Protein AF-A0A0U2Z896-F1 (afdb_monomer_lite)

Foldseek 3Di:
DVQQLVLLLVVQLVLLVVLCVVDPDDQQDDDPDDRDPPDSVNSVVLSVLCSVVQRVVLVCVCVVVVVDDPVQWDDDPVGIHGDPVVSVSSVVSSVVQQQDWDQDPVVRDIDGVSVVSNVLVVLVVCCVVVNDNRDGDDDPD

Radius of gyration: 16.52 Å; chains: 1; bounding box: 33×38×44 Å

Sequence (141 aa):
MNALISFLNSRLYATIVSELYNTQLAPTVSYLHEPGERRFSLALDLSEIFKPVIADRIATRLVKQGIIRKEHFREDLNGVLLTKEGMKIVLKEYTEELGKSVRHLELKRNVTKQRLIRLEAYKLIKHLVGVKEYEPLVAWF

Structure (mmCIF, N/CA/C/O backbone):
data_AF-A0A0U2Z896-F1
#
_entry.id   AF-A0A0U2Z896-F1
#
loop_
_atom_site.group_PDB
_atom_site.id
_atom_site.type_symbol
_atom_site.label_atom_id
_atom_site.label_alt_id
_atom_site.label_comp_id
_atom_site.label_asym_id
_atom_site.label_entity_id
_atom_site.label_seq_id
_atom_site.pdbx_PDB_ins_code
_atom_site.Cartn_x
_atom_site.Cartn_y
_atom_site.Cartn_z
_atom_site.occupancy
_atom_site.B_iso_or_equiv
_atom_site.auth_seq_id
_atom_site.auth_comp_id
_atom_site.auth_asym_id
_atom_site.auth_atom_id
_atom_site.pdbx_PDB_model_num
ATOM 1 N N . MET A 1 1 ? -16.190 1.650 8.120 1.00 92.31 1 MET A N 1
ATOM 2 C CA . MET A 1 1 ? -15.444 1.165 6.937 1.00 92.31 1 MET A CA 1
ATOM 3 C C . MET A 1 1 ? -14.493 2.230 6.398 1.00 92.31 1 MET A C 1
ATOM 5 O O . MET A 1 1 ? -13.294 2.000 6.434 1.00 92.31 1 MET A O 1
ATOM 9 N N . ASN A 1 2 ? -14.986 3.409 5.999 1.00 95.88 2 ASN A N 1
ATOM 10 C CA . ASN A 1 2 ? -14.160 4.472 5.397 1.00 95.88 2 ASN A CA 1
ATOM 11 C C . ASN A 1 2 ? -12.917 4.842 6.222 1.00 95.88 2 ASN A C 1
ATOM 13 O O . ASN A 1 2 ? -11.825 4.868 5.677 1.00 95.88 2 ASN A O 1
ATOM 17 N N . ALA A 1 3 ? -13.047 5.014 7.543 1.00 96.62 3 ALA A N 1
ATOM 18 C CA . ALA A 1 3 ? -11.912 5.310 8.425 1.00 96.62 3 ALA A CA 1
ATOM 19 C C . ALA A 1 3 ? -10.767 4.278 8.334 1.00 96.62 3 ALA A C 1
ATOM 21 O O . ALA A 1 3 ? -9.595 4.644 8.359 1.00 96.62 3 ALA A O 1
ATOM 22 N N . LEU A 1 4 ? -11.104 2.990 8.199 1.00 97.88 4 LEU A N 1
ATOM 23 C CA . LEU A 1 4 ? -10.135 1.897 8.092 1.00 97.88 4 LEU A CA 1
ATOM 24 C C . LEU A 1 4 ? -9.437 1.897 6.727 1.00 97.88 4 LEU A C 1
ATOM 26 O O . LEU A 1 4 ? -8.212 1.815 6.671 1.00 97.88 4 LEU A O 1
ATOM 30 N N . ILE A 1 5 ? -10.211 2.023 5.645 1.00 97.50 5 ILE A N 1
ATOM 31 C CA . ILE A 1 5 ? -9.679 2.065 4.275 1.00 97.50 5 ILE A CA 1
ATOM 32 C C . ILE A 1 5 ? -8.794 3.301 4.094 1.00 97.50 5 ILE A C 1
ATOM 34 O O . ILE A 1 5 ? -7.667 3.176 3.625 1.00 97.50 5 ILE A O 1
ATOM 38 N N . SER A 1 6 ? -9.247 4.478 4.537 1.00 96.94 6 SER A N 1
ATOM 39 C CA . SER A 1 6 ? -8.451 5.707 4.487 1.00 96.94 6 SER A CA 1
ATOM 40 C C . SER A 1 6 ? -7.134 5.555 5.244 1.00 96.94 6 SER A C 1
ATOM 42 O O . SER A 1 6 ? -6.086 5.901 4.706 1.00 96.94 6 SER A O 1
ATOM 44 N N . PHE A 1 7 ? -7.160 4.973 6.450 1.00 97.88 7 PHE A N 1
ATOM 45 C CA . PHE A 1 7 ? -5.944 4.731 7.225 1.00 97.88 7 PHE A CA 1
ATOM 46 C C . PHE A 1 7 ? -4.972 3.792 6.496 1.00 97.88 7 PHE A C 1
ATOM 48 O O . PHE A 1 7 ? -3.793 4.118 6.357 1.00 97.88 7 PHE A O 1
ATOM 55 N N . LEU A 1 8 ? -5.453 2.656 5.982 1.00 98.44 8 LEU A N 1
ATOM 56 C CA . LEU A 1 8 ? -4.632 1.701 5.230 1.00 98.44 8 LEU A CA 1
ATOM 57 C C . LEU A 1 8 ? -4.074 2.305 3.937 1.00 98.44 8 LEU A C 1
ATOM 59 O O . LEU A 1 8 ? -2.896 2.111 3.646 1.00 98.44 8 LEU A O 1
ATOM 63 N N . ASN A 1 9 ? -4.865 3.096 3.212 1.00 97.88 9 ASN A N 1
ATOM 64 C CA . ASN A 1 9 ? -4.415 3.805 2.016 1.00 97.88 9 ASN A CA 1
ATOM 65 C C . ASN A 1 9 ? -3.320 4.824 2.343 1.00 97.88 9 ASN A C 1
ATOM 67 O O . ASN A 1 9 ? -2.327 4.899 1.624 1.00 97.88 9 ASN A O 1
ATOM 71 N N . SER A 1 10 ? -3.439 5.562 3.453 1.00 97.19 10 SER A N 1
ATOM 72 C CA . SER A 1 10 ? -2.371 6.457 3.912 1.00 97.19 10 SER A CA 1
ATOM 73 C C . SER A 1 10 ? -1.084 5.696 4.247 1.00 97.19 10 SER A C 1
ATOM 75 O O . SER A 1 10 ? 0.007 6.170 3.925 1.00 97.19 10 SER A O 1
ATOM 77 N N . ARG A 1 11 ? -1.184 4.505 4.859 1.00 98.12 11 ARG A N 1
ATOM 78 C CA . ARG A 1 11 ? -0.015 3.647 5.123 1.00 98.12 11 ARG A CA 1
ATOM 79 C C . ARG A 1 11 ? 0.605 3.114 3.834 1.00 98.12 11 ARG A C 1
ATOM 81 O O . ARG A 1 11 ? 1.822 3.190 3.692 1.00 98.12 11 ARG A O 1
ATOM 88 N N . LEU A 1 12 ? -0.219 2.649 2.895 1.00 98.25 12 LEU A N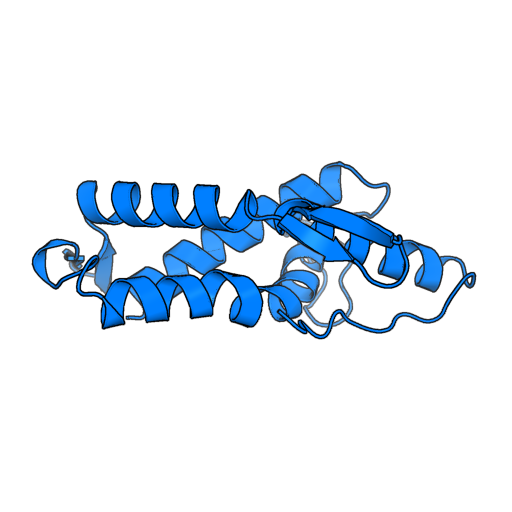 1
ATOM 89 C CA . LEU A 1 12 ? 0.222 2.153 1.593 1.00 98.25 12 LEU A CA 1
ATOM 90 C C . LEU A 1 12 ? 0.931 3.236 0.785 1.00 98.25 12 LEU A C 1
ATOM 92 O O . LEU A 1 12 ? 2.029 3.002 0.291 1.00 98.25 12 LEU A O 1
ATOM 96 N N . TYR A 1 13 ? 0.355 4.436 0.721 1.00 97.44 13 TYR A N 1
ATOM 97 C CA . TYR A 1 13 ? 0.976 5.581 0.065 1.00 97.44 13 TYR A CA 1
ATOM 98 C C . TYR A 1 13 ? 2.362 5.883 0.651 1.00 97.44 13 TYR A C 1
ATOM 100 O O . TYR A 1 13 ? 3.335 5.964 -0.093 1.00 97.44 13 TYR A O 1
ATOM 108 N N . ALA A 1 14 ? 2.487 5.960 1.981 1.00 97.25 14 ALA A N 1
ATOM 109 C CA . ALA A 1 14 ? 3.779 6.188 2.631 1.00 97.25 14 ALA A CA 1
ATOM 110 C C . ALA A 1 14 ? 4.799 5.068 2.339 1.00 97.25 14 ALA A C 1
ATOM 112 O O . ALA A 1 14 ? 5.977 5.349 2.118 1.00 97.25 14 ALA A O 1
ATOM 113 N N . THR A 1 15 ? 4.359 3.805 2.297 1.00 98.25 15 THR A N 1
ATOM 114 C CA . THR A 1 15 ? 5.214 2.674 1.907 1.00 98.25 15 THR A CA 1
ATOM 115 C C . THR A 1 15 ? 5.691 2.805 0.463 1.00 98.25 15 THR A C 1
ATOM 117 O O . THR A 1 15 ? 6.879 2.638 0.212 1.00 98.25 15 THR A O 1
ATOM 120 N N . ILE A 1 16 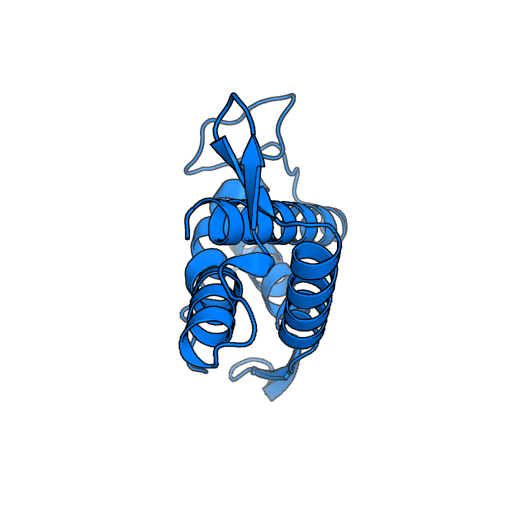? 4.813 3.153 -0.478 1.00 98.00 16 ILE A N 1
ATOM 121 C CA . ILE A 1 16 ? 5.185 3.322 -1.890 1.00 98.00 16 ILE A CA 1
ATOM 122 C C . ILE A 1 16 ? 6.168 4.477 -2.062 1.00 98.00 16 ILE A C 1
ATOM 124 O O . ILE A 1 16 ? 7.169 4.313 -2.751 1.00 98.00 16 ILE A O 1
ATOM 128 N N . VAL A 1 17 ? 5.938 5.612 -1.396 1.00 96.75 17 VAL A N 1
ATOM 129 C CA . VAL A 1 17 ? 6.890 6.732 -1.382 1.00 96.75 17 VAL A CA 1
ATOM 130 C C . VAL A 1 17 ? 8.262 6.257 -0.897 1.00 96.75 17 VAL A C 1
ATOM 132 O O . VAL A 1 17 ? 9.266 6.506 -1.560 1.00 96.75 17 VAL A O 1
ATOM 135 N N . SER A 1 18 ? 8.315 5.518 0.215 1.00 97.06 18 SER A N 1
ATOM 136 C CA . SER A 1 18 ? 9.570 4.961 0.734 1.00 97.06 18 SER A CA 1
ATOM 137 C C . SER A 1 18 ? 10.258 4.030 -0.272 1.00 97.06 18 SER A C 1
ATOM 139 O O . SER A 1 18 ? 11.468 4.129 -0.467 1.00 97.06 18 SER A O 1
ATOM 141 N N . GLU A 1 19 ? 9.512 3.167 -0.964 1.00 97.81 19 GLU A N 1
ATOM 142 C CA . GLU A 1 19 ? 10.072 2.288 -1.996 1.00 97.81 19 GLU A CA 1
ATOM 143 C C . GLU A 1 19 ? 10.554 3.059 -3.233 1.00 97.81 19 GLU A C 1
ATOM 145 O O . GLU A 1 19 ? 11.600 2.710 -3.778 1.00 97.81 19 GLU A O 1
ATOM 150 N N . LEU A 1 20 ? 9.869 4.134 -3.635 1.00 96.56 20 LEU A N 1
ATOM 151 C CA . LEU A 1 20 ? 10.300 5.011 -4.728 1.00 96.56 20 LEU A CA 1
ATOM 152 C C . LEU A 1 20 ? 11.623 5.716 -4.412 1.00 96.56 20 LEU A C 1
ATOM 154 O O . LEU A 1 20 ? 12.491 5.767 -5.281 1.00 96.56 20 LEU A O 1
ATOM 158 N N . TYR A 1 21 ? 11.832 6.163 -3.168 1.00 95.56 21 TYR A N 1
ATOM 159 C CA . TYR A 1 21 ? 13.111 6.738 -2.719 1.00 95.56 21 TYR A CA 1
ATOM 160 C C . TYR A 1 21 ? 14.288 5.748 -2.761 1.00 95.56 21 TYR A C 1
ATOM 162 O O . TYR A 1 21 ? 15.441 6.159 -2.687 1.00 95.56 21 TYR A O 1
ATOM 170 N N . ASN A 1 22 ? 14.022 4.447 -2.907 1.00 96.62 22 ASN A N 1
ATOM 171 C CA . ASN A 1 22 ? 15.044 3.427 -3.147 1.00 96.62 22 ASN A CA 1
ATOM 172 C C . ASN A 1 22 ? 15.303 3.183 -4.653 1.00 96.62 22 ASN A C 1
ATOM 174 O O . ASN A 1 22 ? 15.870 2.150 -5.029 1.00 96.62 22 ASN A O 1
ATOM 178 N N . THR A 1 23 ? 14.852 4.092 -5.521 1.00 96.38 23 THR A N 1
ATOM 179 C CA . THR A 1 23 ? 15.005 4.042 -6.983 1.00 96.38 23 THR A CA 1
ATOM 180 C C . THR A 1 23 ? 15.452 5.401 -7.530 1.00 96.38 23 THR A C 1
ATOM 182 O O . THR A 1 23 ? 15.544 6.374 -6.789 1.00 96.38 23 THR A O 1
ATOM 185 N N . GLN A 1 24 ? 15.725 5.474 -8.834 1.00 94.50 24 GLN A N 1
ATOM 186 C CA . GLN A 1 24 ? 16.071 6.718 -9.530 1.00 94.50 24 GLN A CA 1
ATOM 187 C C . GLN A 1 24 ? 14.846 7.521 -10.008 1.00 94.50 24 GLN A C 1
ATOM 189 O O . GLN A 1 24 ? 15.014 8.563 -10.636 1.00 94.50 24 GLN A O 1
ATOM 194 N N . LEU A 1 25 ? 13.619 7.041 -9.769 1.00 94.31 25 LEU A N 1
ATOM 195 C CA . LEU A 1 25 ? 12.406 7.731 -10.210 1.00 94.31 25 LEU A CA 1
ATOM 196 C C . LEU A 1 25 ? 12.170 8.999 -9.386 1.00 94.31 25 LEU A C 1
ATOM 198 O O . LEU A 1 25 ? 12.220 8.963 -8.157 1.00 94.31 25 LEU A O 1
ATOM 202 N N . ALA A 1 26 ? 11.834 10.101 -10.058 1.00 91.56 26 ALA A N 1
ATOM 203 C CA . ALA A 1 26 ? 11.347 11.310 -9.405 1.00 91.56 26 ALA A CA 1
ATOM 204 C C . ALA A 1 26 ? 9.899 11.084 -8.921 1.00 91.56 26 ALA A C 1
ATOM 206 O O . ALA A 1 26 ? 9.007 10.925 -9.757 1.00 91.56 26 ALA A O 1
ATOM 207 N N . PRO A 1 27 ? 9.607 11.092 -7.604 1.00 89.50 27 PRO A N 1
ATOM 208 C CA . PRO A 1 27 ? 8.272 10.730 -7.116 1.00 89.50 27 PRO A CA 1
ATOM 209 C C . PRO A 1 27 ? 7.166 11.746 -7.460 1.00 89.50 27 PRO A C 1
ATOM 211 O O . PRO A 1 27 ? 5.988 11.459 -7.253 1.00 89.50 27 PRO A O 1
ATOM 214 N N . THR A 1 28 ? 7.527 12.934 -7.949 1.00 89.88 28 THR A N 1
ATOM 215 C CA . THR A 1 28 ? 6.609 14.014 -8.354 1.00 89.88 28 THR A CA 1
ATOM 216 C C . THR A 1 28 ? 6.044 13.839 -9.766 1.00 89.88 28 THR A C 1
ATOM 218 O O . THR A 1 28 ? 5.026 14.452 -10.082 1.00 89.88 28 THR A O 1
ATOM 221 N N . VAL A 1 29 ? 6.670 13.010 -10.609 1.00 89.56 29 VAL A N 1
ATOM 222 C CA . VAL A 1 29 ? 6.272 12.808 -12.011 1.00 89.56 29 VAL A CA 1
ATOM 223 C C . VAL A 1 29 ? 5.316 11.620 -12.112 1.00 89.56 29 VAL A C 1
ATOM 225 O O . VAL A 1 29 ? 5.735 10.474 -11.974 1.00 89.56 29 VAL A O 1
ATOM 228 N N . SER A 1 30 ? 4.037 11.898 -12.352 1.00 90.69 30 SER A N 1
ATOM 229 C CA . SER A 1 30 ? 2.963 10.918 -12.563 1.00 90.69 30 SER A CA 1
ATOM 230 C C . SER A 1 30 ? 2.404 10.980 -13.982 1.00 90.69 30 SER A C 1
ATOM 232 O O . SER A 1 30 ? 2.673 11.918 -14.731 1.00 90.69 30 SER A O 1
ATOM 234 N N . TYR A 1 31 ? 1.609 9.974 -14.334 1.00 90.69 31 TYR A N 1
ATOM 235 C CA . TYR A 1 31 ? 0.987 9.818 -15.646 1.00 90.69 31 TYR A CA 1
ATOM 236 C C . TYR A 1 31 ? -0.543 9.764 -15.565 1.00 90.69 31 TYR A C 1
ATOM 238 O O . TYR A 1 31 ? -1.206 10.232 -16.485 1.00 90.69 31 TYR A O 1
ATOM 246 N N . LEU A 1 32 ? -1.108 9.215 -14.482 1.00 89.88 32 LEU A N 1
ATOM 247 C CA . LEU A 1 32 ? -2.559 9.168 -14.266 1.00 89.88 32 LEU A CA 1
ATOM 248 C C . LEU A 1 32 ? -3.044 10.361 -13.437 1.00 89.88 32 LEU A C 1
ATOM 250 O O . LEU A 1 32 ? -3.977 11.056 -13.834 1.00 89.88 32 LEU A O 1
ATOM 254 N N . HIS A 1 33 ? -2.429 10.597 -12.279 1.00 88.75 33 HIS A N 1
ATOM 255 C CA . HIS A 1 33 ? -2.728 11.771 -11.463 1.00 88.75 33 HIS A CA 1
ATOM 256 C C . HIS A 1 33 ? -1.982 13.000 -11.986 1.00 88.75 33 HIS A C 1
ATOM 258 O O . HIS A 1 33 ? -0.877 12.883 -12.514 1.00 88.75 33 HIS A O 1
ATOM 264 N N . GLU A 1 34 ? -2.549 14.191 -11.783 1.00 82.12 34 GLU A N 1
ATOM 265 C CA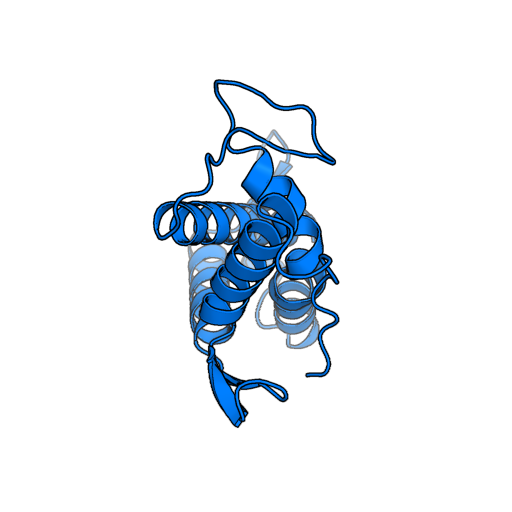 . GLU A 1 34 ? -1.878 15.443 -12.134 1.00 82.12 34 GLU A CA 1
ATOM 266 C C . GLU A 1 34 ? -0.534 15.567 -11.377 1.00 82.12 34 GLU A C 1
ATOM 268 O O . GLU A 1 34 ? -0.496 15.424 -10.140 1.00 82.12 34 GLU A O 1
ATOM 273 N N . PRO A 1 35 ? 0.587 15.792 -12.089 1.00 79.19 35 PRO A N 1
ATOM 274 C CA . PRO A 1 35 ? 1.874 16.041 -11.457 1.00 79.19 35 PRO A CA 1
ATOM 275 C C . PRO A 1 35 ? 1.805 17.295 -10.585 1.00 79.19 35 PRO A C 1
ATOM 277 O O . PRO A 1 35 ? 1.294 18.330 -11.001 1.00 79.19 35 PRO A O 1
ATOM 280 N N . GLY A 1 36 ? 2.335 17.218 -9.366 1.00 74.44 36 GLY A N 1
ATOM 281 C CA . GLY A 1 36 ? 2.384 18.360 -8.459 1.00 74.44 36 GLY A CA 1
ATOM 282 C C . GLY A 1 36 ? 3.753 18.475 -7.810 1.00 74.44 36 GLY A C 1
ATOM 283 O O . GLY A 1 36 ? 4.236 17.519 -7.214 1.00 74.44 36 GLY A O 1
ATOM 284 N N . GLU A 1 37 ? 4.366 19.658 -7.849 1.00 66.56 37 GLU A N 1
ATOM 285 C CA . GLU A 1 37 ? 5.719 19.878 -7.302 1.00 66.56 37 GLU A CA 1
ATOM 286 C C . GLU A 1 37 ? 5.819 19.627 -5.787 1.00 66.56 37 GLU A C 1
ATOM 288 O O . GLU A 1 37 ? 6.890 19.333 -5.264 1.00 66.56 37 GLU A O 1
ATOM 293 N N . ARG A 1 38 ? 4.692 19.711 -5.067 1.00 77.25 38 ARG A N 1
ATOM 294 C CA . ARG A 1 38 ? 4.606 19.509 -3.609 1.00 77.25 38 ARG A CA 1
ATOM 295 C C . ARG A 1 38 ? 3.992 18.162 -3.208 1.00 77.25 38 ARG A C 1
ATOM 297 O O . ARG A 1 38 ? 3.678 17.964 -2.035 1.00 77.25 38 ARG A O 1
ATOM 304 N N . ARG A 1 39 ? 3.775 17.248 -4.161 1.00 82.75 39 ARG A N 1
ATOM 305 C CA . ARG A 1 39 ? 3.095 15.963 -3.938 1.00 82.75 39 ARG A CA 1
ATOM 306 C C . ARG A 1 39 ? 3.862 14.823 -4.603 1.00 82.75 39 ARG A C 1
ATOM 308 O O . ARG A 1 39 ? 4.383 14.968 -5.698 1.00 82.75 39 ARG A O 1
ATOM 315 N N . PHE A 1 40 ? 3.887 13.655 -3.968 1.00 90.38 40 PHE A N 1
ATOM 316 C CA . PHE A 1 40 ? 4.471 12.452 -4.566 1.00 90.38 40 PHE A CA 1
ATOM 317 C C . PHE A 1 40 ? 3.453 11.771 -5.486 1.00 90.38 40 PHE A C 1
ATOM 319 O O . PHE A 1 40 ? 2.936 10.697 -5.175 1.00 90.38 40 PHE A O 1
ATOM 326 N N . SER A 1 41 ? 3.097 12.438 -6.587 1.00 91.31 41 SER A N 1
ATOM 327 C CA . SER A 1 41 ? 2.010 11.993 -7.461 1.00 91.31 41 SER A CA 1
ATOM 328 C C . SER A 1 41 ? 2.249 10.597 -8.052 1.00 91.31 41 SER A C 1
ATOM 330 O O . SER A 1 41 ? 1.300 9.826 -8.167 1.00 91.31 41 SER A O 1
ATOM 332 N N . LEU A 1 42 ? 3.501 10.198 -8.311 1.00 94.00 42 LEU A N 1
ATOM 333 C CA . LEU A 1 42 ? 3.817 8.852 -8.810 1.00 94.00 42 LEU A CA 1
ATOM 334 C C . LEU A 1 42 ? 3.434 7.745 -7.820 1.00 94.00 42 LEU A C 1
ATOM 336 O O . LEU A 1 42 ? 3.042 6.645 -8.210 1.00 94.00 42 LEU A O 1
ATOM 340 N N . ALA A 1 43 ? 3.527 8.029 -6.518 1.00 95.06 43 ALA A N 1
ATOM 341 C CA . ALA A 1 43 ? 3.119 7.071 -5.501 1.00 95.06 43 ALA A CA 1
ATOM 342 C C . ALA A 1 43 ? 1.605 6.828 -5.517 1.00 95.06 43 ALA A C 1
ATOM 344 O O . ALA A 1 43 ? 1.169 5.751 -5.117 1.00 95.06 43 ALA A O 1
ATOM 345 N N . LEU A 1 44 ? 0.804 7.790 -5.988 1.00 93.75 44 LEU A N 1
ATOM 346 C CA . LEU A 1 44 ? -0.638 7.611 -6.160 1.00 93.75 44 LEU A CA 1
ATOM 347 C C . LEU A 1 44 ? -0.929 6.676 -7.328 1.00 93.75 44 LEU A C 1
ATOM 349 O O . LEU A 1 44 ? -1.699 5.737 -7.153 1.00 93.75 44 LEU A O 1
ATOM 353 N N . ASP A 1 45 ? -0.268 6.884 -8.467 1.00 95.44 45 ASP A N 1
ATOM 354 C CA . ASP A 1 45 ? -0.416 6.033 -9.651 1.00 95.44 45 ASP A CA 1
ATOM 355 C C . ASP A 1 45 ? -0.096 4.576 -9.315 1.00 95.44 45 ASP A C 1
ATOM 357 O O . ASP A 1 45 ? -0.911 3.682 -9.539 1.00 95.44 45 ASP A O 1
ATOM 361 N N . LEU A 1 46 ? 1.055 4.335 -8.677 1.00 95.69 46 LEU A N 1
ATOM 362 C CA . LEU A 1 46 ? 1.418 2.991 -8.233 1.00 95.69 46 LEU A CA 1
ATOM 363 C C . LEU A 1 46 ? 0.465 2.459 -7.154 1.00 95.69 46 LEU A C 1
ATOM 365 O O . LEU A 1 46 ? 0.237 1.251 -7.088 1.00 95.69 46 LEU A O 1
ATOM 369 N N . SER A 1 47 ? -0.116 3.323 -6.312 1.00 96.12 47 SER A N 1
ATOM 370 C CA . SER A 1 47 ? -1.033 2.873 -5.259 1.00 96.12 47 SER A CA 1
ATOM 371 C C . SER A 1 47 ? -2.291 2.214 -5.802 1.00 96.12 47 SER A C 1
ATOM 373 O O . SER A 1 47 ? -2.780 1.288 -5.158 1.00 96.12 47 SER A O 1
ATOM 375 N N . GLU A 1 48 ? -2.777 2.608 -6.984 1.00 95.19 48 GLU A N 1
ATOM 376 C CA . GLU A 1 48 ? -3.977 2.004 -7.577 1.00 95.19 48 GLU A CA 1
ATOM 377 C C . GLU A 1 48 ? -3.825 0.491 -7.776 1.00 95.19 48 GLU A C 1
ATOM 379 O O . GLU A 1 48 ? -4.763 -0.266 -7.535 1.00 95.19 48 GLU A O 1
ATOM 384 N N . ILE A 1 49 ? -2.615 0.029 -8.102 1.00 96.19 49 ILE A N 1
ATOM 385 C CA . ILE A 1 49 ? -2.307 -1.394 -8.297 1.00 96.19 49 ILE A CA 1
ATOM 386 C C . ILE A 1 49 ? -2.333 -2.152 -6.962 1.00 96.19 49 ILE A C 1
ATOM 388 O O . ILE A 1 49 ? -2.798 -3.290 -6.877 1.00 96.19 49 ILE A O 1
ATOM 392 N N . PHE A 1 50 ? -1.834 -1.530 -5.891 1.00 97.19 50 PHE A N 1
ATOM 393 C CA . PHE A 1 50 ? -1.613 -2.206 -4.610 1.00 97.19 50 PHE A CA 1
ATOM 394 C C . PHE A 1 50 ? -2.768 -2.070 -3.610 1.00 97.19 50 PHE A C 1
ATOM 396 O O . PHE A 1 50 ? -2.848 -2.885 -2.685 1.00 97.19 50 PHE A O 1
ATOM 403 N N . LYS A 1 51 ? -3.677 -1.098 -3.775 1.00 96.69 51 LYS A N 1
ATOM 404 C CA . LYS A 1 51 ? -4.875 -0.931 -2.928 1.00 96.69 51 LYS A CA 1
ATOM 405 C C . LYS A 1 51 ? -5.701 -2.223 -2.805 1.00 96.69 51 LYS A C 1
ATOM 407 O O . LYS A 1 51 ? -5.838 -2.698 -1.674 1.00 96.69 51 LYS A O 1
ATOM 412 N N . PRO A 1 52 ? -6.146 -2.873 -3.901 1.00 95.75 52 PRO A N 1
ATOM 413 C CA . PRO A 1 52 ? -6.934 -4.103 -3.797 1.00 95.75 52 PRO A CA 1
ATOM 414 C C . PRO A 1 52 ? -6.132 -5.282 -3.220 1.00 95.75 52 PRO A C 1
ATOM 416 O O . PRO A 1 52 ? -6.665 -6.122 -2.493 1.00 95.75 52 PRO A O 1
ATOM 419 N N . VAL A 1 53 ? -4.827 -5.337 -3.503 1.00 94.56 53 VAL A N 1
ATOM 420 C CA . VAL A 1 53 ? -3.944 -6.455 -3.126 1.00 94.56 53 VAL A CA 1
ATOM 421 C C . VAL A 1 53 ? -3.540 -6.417 -1.647 1.00 94.56 53 VAL A C 1
ATOM 423 O O . VAL A 1 53 ? -3.287 -7.466 -1.040 1.00 94.56 53 VAL A O 1
ATOM 426 N N . ILE A 1 54 ? -3.454 -5.216 -1.069 1.00 96.88 54 ILE A N 1
ATOM 427 C CA . ILE A 1 54 ? -2.959 -4.980 0.290 1.00 96.88 54 ILE A CA 1
ATOM 428 C C . ILE A 1 54 ? -4.053 -4.345 1.148 1.00 96.88 54 ILE A C 1
ATOM 430 O O . ILE A 1 54 ? -4.568 -5.004 2.050 1.00 96.88 54 ILE A O 1
ATOM 434 N N . ALA A 1 55 ? -4.420 -3.090 0.878 1.00 97.69 55 ALA A N 1
ATOM 435 C CA . ALA A 1 55 ? -5.309 -2.316 1.743 1.00 97.69 55 ALA A CA 1
ATOM 436 C C . ALA A 1 55 ? -6.703 -2.954 1.861 1.00 97.69 55 ALA A C 1
ATOM 438 O O . ALA A 1 55 ? -7.146 -3.256 2.971 1.00 97.69 55 ALA A O 1
ATOM 439 N N . ASP A 1 56 ? -7.362 -3.251 0.741 1.00 97.12 56 ASP A N 1
ATOM 440 C CA . ASP A 1 56 ? -8.732 -3.779 0.753 1.00 97.12 56 ASP A CA 1
ATOM 441 C C . ASP A 1 56 ? -8.786 -5.215 1.284 1.00 97.12 56 ASP A C 1
ATOM 443 O O . ASP A 1 56 ? -9.703 -5.578 2.032 1.00 97.12 56 ASP A O 1
ATOM 447 N N . ARG A 1 57 ? -7.767 -6.029 0.967 1.00 96.06 57 ARG A N 1
ATOM 448 C CA . ARG A 1 57 ? -7.621 -7.393 1.498 1.00 96.06 57 ARG A CA 1
ATOM 449 C C . ARG A 1 57 ? -7.454 -7.380 3.021 1.00 96.06 57 ARG A C 1
ATOM 451 O O . ARG A 1 57 ? -8.117 -8.167 3.701 1.00 96.06 57 ARG A O 1
ATOM 458 N N . ILE A 1 58 ? -6.619 -6.490 3.569 1.00 98.06 58 ILE A N 1
ATOM 459 C CA . ILE A 1 58 ? -6.469 -6.323 5.025 1.00 98.06 58 ILE A CA 1
ATOM 460 C C . ILE A 1 58 ? -7.786 -5.844 5.639 1.00 98.06 58 ILE A C 1
ATOM 462 O O . ILE A 1 58 ? -8.276 -6.470 6.580 1.00 98.06 58 ILE A O 1
ATOM 466 N N . ALA A 1 59 ? -8.383 -4.776 5.099 1.00 98.25 59 ALA A N 1
ATOM 467 C CA . ALA A 1 59 ? -9.611 -4.193 5.636 1.00 98.25 59 ALA A CA 1
ATOM 468 C C . ALA A 1 59 ? -10.742 -5.229 5.702 1.00 98.25 59 ALA A C 1
ATOM 470 O O . ALA A 1 59 ? -11.363 -5.423 6.748 1.00 98.25 59 ALA A O 1
ATOM 471 N N . THR A 1 60 ? -10.953 -5.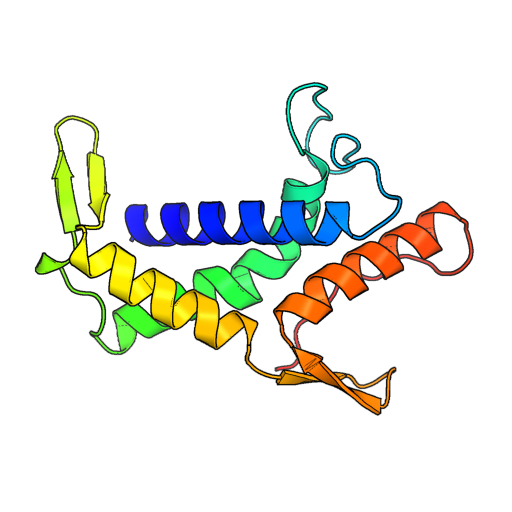953 4.601 1.00 97.56 60 THR A N 1
ATOM 472 C CA . THR A 1 60 ? -11.975 -6.997 4.503 1.00 97.56 60 THR A CA 1
ATOM 473 C C . THR A 1 60 ? -11.720 -8.122 5.498 1.00 97.56 60 THR A C 1
ATOM 475 O O . THR A 1 60 ? -12.651 -8.562 6.170 1.00 97.56 60 THR A O 1
ATOM 478 N N . ARG A 1 61 ? -10.471 -8.585 5.627 1.00 97.62 61 ARG A N 1
ATOM 479 C CA . ARG A 1 61 ? -10.115 -9.666 6.553 1.00 97.62 61 ARG A CA 1
ATOM 480 C C . ARG A 1 61 ? -10.333 -9.267 8.010 1.00 97.62 61 ARG A C 1
ATOM 482 O O . ARG A 1 61 ? -11.000 -10.007 8.728 1.00 97.62 61 ARG A O 1
ATOM 489 N N . LEU A 1 62 ? -9.844 -8.095 8.422 1.00 98.25 62 LEU A N 1
ATOM 490 C CA . LEU A 1 62 ? -9.990 -7.599 9.795 1.00 98.25 62 LEU A CA 1
ATOM 491 C C . LEU A 1 62 ? -11.460 -7.464 10.209 1.00 98.25 62 LEU A C 1
ATOM 493 O O . LEU A 1 62 ? -11.809 -7.796 11.341 1.00 98.25 62 LEU A O 1
ATOM 497 N N . VAL A 1 63 ? -12.319 -7.009 9.291 1.00 97.75 63 VAL A N 1
ATOM 498 C CA . VAL A 1 63 ? -13.762 -6.883 9.536 1.00 97.75 63 VAL A CA 1
ATOM 499 C C . VAL A 1 63 ? -14.444 -8.252 9.542 1.00 97.75 63 VAL A C 1
ATOM 501 O O . VAL A 1 63 ? -15.164 -8.562 10.487 1.00 97.75 63 VAL A O 1
ATOM 504 N N . LYS A 1 64 ? -14.202 -9.104 8.534 1.00 97.69 64 LYS A N 1
ATOM 505 C CA . LYS A 1 64 ? -14.850 -10.427 8.429 1.00 97.69 64 LYS A CA 1
ATOM 506 C C . LYS A 1 64 ? -14.481 -11.370 9.572 1.00 97.69 64 LYS A C 1
ATOM 508 O O . LYS A 1 64 ? -15.314 -12.166 9.985 1.00 97.69 64 LYS A O 1
ATOM 513 N N . GLN A 1 65 ? -13.256 -11.283 10.084 1.00 97.81 65 GLN A N 1
ATOM 514 C CA . GLN A 1 65 ? -12.801 -12.083 11.225 1.00 97.81 65 GLN A CA 1
ATOM 515 C C . GLN A 1 65 ? -13.178 -11.458 12.578 1.00 97.81 65 GLN A C 1
ATOM 517 O O . GLN A 1 65 ? -12.854 -12.016 13.622 1.00 97.81 65 GLN A O 1
ATOM 522 N N . GLY A 1 66 ? -13.836 -10.292 12.582 1.00 96.88 66 GLY A N 1
ATOM 523 C CA . GLY A 1 66 ? -14.215 -9.593 13.808 1.00 96.88 66 GLY A CA 1
ATOM 524 C C . GLY A 1 66 ? -13.022 -9.153 14.659 1.00 96.88 66 GLY A C 1
ATOM 525 O O . GLY A 1 66 ? -13.180 -8.996 15.869 1.00 96.88 66 GLY A O 1
ATOM 526 N N . ILE A 1 67 ? -11.844 -8.976 14.051 1.00 97.56 67 ILE A N 1
ATOM 527 C CA . ILE A 1 67 ? -10.635 -8.470 14.716 1.00 97.56 67 ILE A CA 1
ATOM 528 C C . ILE A 1 67 ? -10.793 -6.969 14.975 1.00 97.56 67 ILE A C 1
ATOM 530 O O . ILE A 1 67 ? -10.493 -6.484 16.059 1.00 97.56 67 ILE A O 1
ATOM 534 N N . ILE A 1 68 ? -11.318 -6.237 13.988 1.00 97.69 68 ILE A N 1
ATOM 535 C CA . ILE A 1 68 ? -11.726 -4.841 14.146 1.00 97.69 68 ILE A CA 1
ATOM 536 C C . ILE A 1 68 ? -13.247 -4.781 14.306 1.00 97.69 68 ILE A C 1
ATOM 538 O O . ILE A 1 68 ? -14.003 -5.325 13.502 1.00 97.69 68 ILE A O 1
ATOM 542 N N . ARG A 1 69 ? -13.690 -4.092 15.359 1.00 97.38 69 ARG A N 1
ATOM 543 C CA . ARG A 1 69 ? -15.093 -3.968 15.803 1.00 97.38 69 ARG A CA 1
ATOM 544 C C . ARG A 1 69 ? -15.457 -2.512 16.075 1.00 97.38 69 ARG A C 1
ATOM 546 O O . ARG A 1 69 ? -14.579 -1.656 16.068 1.00 97.38 69 ARG A O 1
ATOM 553 N N . LYS A 1 70 ? -16.731 -2.236 16.374 1.00 96.50 70 LYS A N 1
ATOM 554 C CA . LYS A 1 70 ? -17.237 -0.877 16.652 1.00 96.50 70 LYS A CA 1
ATOM 555 C C . LYS A 1 70 ? -16.423 -0.135 17.725 1.00 96.50 70 LYS A C 1
ATOM 557 O O . LYS A 1 70 ? -16.118 1.030 17.528 1.00 96.50 70 LYS A O 1
ATOM 562 N N . GLU A 1 71 ? -16.000 -0.820 18.786 1.00 97.00 71 GLU A N 1
ATOM 563 C CA . GLU A 1 71 ? -15.163 -0.272 19.876 1.00 97.00 71 GLU A CA 1
ATOM 564 C C . GLU A 1 71 ? -13.773 0.229 19.435 1.00 97.00 71 GLU A C 1
ATOM 566 O O . GLU A 1 71 ? -13.138 1.031 20.116 1.00 97.00 71 GLU A O 1
ATOM 571 N N . HIS A 1 72 ? -13.301 -0.208 18.266 1.00 98.25 72 HIS A N 1
ATOM 572 C CA . HIS A 1 72 ? -12.038 0.237 17.679 1.00 98.25 72 HIS A CA 1
ATOM 573 C C . HIS A 1 72 ? -12.187 1.530 16.870 1.00 98.25 72 HIS A C 1
ATOM 575 O O . HIS A 1 72 ? -11.207 2.024 16.306 1.00 98.25 72 HIS A O 1
ATOM 581 N N . PHE A 1 73 ? -13.395 2.093 16.825 1.00 97.81 73 PHE A N 1
ATOM 582 C CA . PHE A 1 73 ? -13.695 3.370 16.203 1.00 97.81 73 PHE A CA 1
ATOM 583 C C . PHE A 1 73 ? -14.260 4.344 17.231 1.00 97.81 73 PHE A C 1
ATOM 585 O O . PHE A 1 73 ? -14.879 3.953 18.217 1.00 97.81 73 PHE A O 1
ATOM 592 N N . ARG A 1 74 ? -14.052 5.630 16.971 1.00 96.06 74 ARG A N 1
ATOM 593 C CA . ARG A 1 74 ? -14.680 6.727 17.701 1.00 96.06 74 ARG A CA 1
ATOM 594 C C . ARG A 1 74 ? -15.283 7.716 16.719 1.00 96.06 74 ARG A C 1
ATOM 596 O O . ARG A 1 74 ? -14.716 7.944 15.649 1.00 96.06 74 ARG A O 1
ATOM 603 N N . GLU A 1 75 ? -16.409 8.292 17.103 1.00 94.31 75 GLU A N 1
ATOM 604 C CA . GLU A 1 75 ? -16.965 9.460 16.433 1.00 94.31 75 GLU A CA 1
ATOM 605 C C . GLU A 1 75 ? -16.298 10.715 16.992 1.00 94.31 75 GLU A C 1
ATOM 607 O O . GLU A 1 75 ? -16.037 10.828 18.190 1.00 94.31 75 GLU A O 1
ATOM 612 N N . ASP A 1 76 ? -15.970 11.619 16.087 1.00 89.25 76 ASP A N 1
ATOM 613 C CA . ASP A 1 76 ? -15.479 12.961 16.345 1.00 89.25 76 ASP A CA 1
ATOM 614 C C . ASP A 1 76 ? -16.367 13.929 15.549 1.00 89.25 76 ASP A C 1
ATOM 616 O O . ASP A 1 76 ? -17.063 13.512 14.619 1.00 89.25 76 ASP A O 1
ATOM 620 N N . LEU A 1 77 ? -16.339 15.221 15.874 1.00 82.19 77 LEU A N 1
ATOM 621 C CA . LEU A 1 77 ? -17.229 16.232 15.280 1.00 82.19 77 LEU A CA 1
ATOM 622 C C . LEU A 1 77 ? -17.198 16.239 13.738 1.00 82.19 77 LEU A C 1
ATOM 624 O O . LEU A 1 77 ? -18.195 16.562 13.101 1.00 82.19 77 LEU A O 1
ATOM 628 N N . ASN A 1 78 ? -16.067 15.838 13.147 1.00 87.50 78 ASN A N 1
ATOM 629 C CA . ASN A 1 78 ? -15.822 15.859 11.703 1.00 87.50 78 ASN A CA 1
ATOM 630 C C . ASN A 1 78 ? -15.794 14.466 11.045 1.00 87.50 78 ASN A C 1
ATOM 632 O O . ASN A 1 78 ? -15.438 14.355 9.870 1.00 87.50 78 ASN A O 1
ATOM 636 N N . GLY A 1 79 ? -16.130 13.391 11.768 1.00 91.81 79 GLY A N 1
ATOM 637 C CA . GLY A 1 79 ? -16.227 12.049 11.190 1.00 91.81 79 GLY A CA 1
ATOM 638 C C . GLY A 1 79 ? -15.812 10.912 12.120 1.00 91.81 79 GLY A C 1
ATOM 639 O O . GLY A 1 79 ? -15.710 11.058 13.331 1.00 91.81 79 GLY A O 1
ATOM 640 N N . VAL A 1 80 ? -15.568 9.739 11.533 1.00 95.75 80 VAL A N 1
ATOM 641 C CA . VAL A 1 80 ? -15.203 8.520 12.271 1.00 95.75 80 VAL A CA 1
ATOM 642 C C . VAL A 1 80 ? -13.703 8.275 12.165 1.00 95.75 80 VAL A C 1
ATOM 644 O O . VAL A 1 80 ? -13.151 8.253 11.065 1.00 95.75 80 VAL A O 1
ATOM 647 N N . LEU A 1 81 ? -13.052 8.022 13.298 1.00 95.88 81 LEU A N 1
ATOM 648 C CA . LEU A 1 81 ? -11.619 7.747 13.392 1.00 95.88 81 LEU A CA 1
ATOM 649 C C . LEU A 1 81 ? -11.359 6.398 14.063 1.00 95.88 81 LEU A C 1
ATOM 651 O O . LEU A 1 81 ? -12.170 5.913 14.851 1.00 95.88 81 LEU A O 1
ATOM 655 N N . LEU A 1 82 ? -10.197 5.800 13.791 1.00 97.00 82 LEU A N 1
ATOM 656 C CA . LEU A 1 82 ? -9.712 4.659 14.569 1.00 97.00 82 LEU A CA 1
ATOM 657 C C . LEU A 1 82 ? -9.276 5.117 15.967 1.00 97.00 82 LEU A C 1
ATOM 659 O O . LEU A 1 82 ? -8.657 6.172 16.143 1.00 97.00 82 LEU A O 1
ATOM 663 N N . THR A 1 83 ? -9.553 4.296 16.976 1.00 97.94 83 THR A N 1
ATOM 664 C CA . THR A 1 83 ? -8.965 4.473 18.308 1.00 97.94 83 THR A CA 1
ATOM 665 C C . THR A 1 83 ? -7.471 4.136 18.278 1.00 97.94 83 THR A C 1
ATOM 667 O O . THR A 1 83 ? -6.964 3.554 17.318 1.00 97.94 83 THR A O 1
ATOM 670 N N . LYS A 1 84 ? -6.732 4.488 19.340 1.00 97.50 84 LYS A N 1
ATOM 671 C CA . LYS A 1 84 ? -5.309 4.113 19.457 1.00 97.50 84 LYS A CA 1
ATOM 672 C C . LYS A 1 84 ? -5.113 2.598 19.376 1.00 97.50 84 LYS A C 1
ATOM 674 O O . LYS A 1 84 ? -4.163 2.150 18.743 1.00 97.50 84 LYS A O 1
ATOM 679 N N . GLU A 1 85 ? -6.025 1.835 19.970 1.00 98.00 85 GLU A N 1
ATOM 680 C CA . GLU A 1 85 ? -5.978 0.376 19.928 1.00 98.00 85 GLU A CA 1
ATOM 681 C C . GLU A 1 85 ? -6.312 -0.162 18.533 1.00 98.00 85 GLU A C 1
ATOM 683 O O . GLU A 1 85 ? -5.550 -0.952 17.980 1.00 98.00 85 GLU A O 1
ATOM 688 N N . GLY A 1 86 ? -7.361 0.371 17.892 1.00 98.12 86 GLY A N 1
ATOM 689 C CA . GLY A 1 86 ? -7.68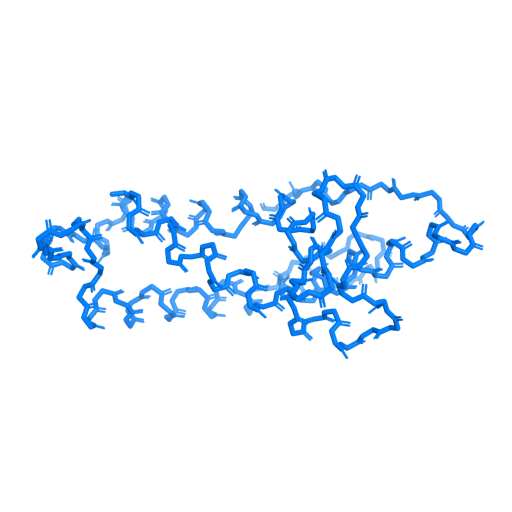3 0.043 16.502 1.00 98.12 86 GLY A CA 1
ATOM 690 C C . GLY A 1 86 ? -6.510 0.301 15.551 1.00 98.12 86 GLY A C 1
ATOM 691 O O . GLY A 1 86 ? -6.185 -0.547 14.724 1.00 98.12 86 GLY A O 1
ATOM 692 N N . MET A 1 87 ? -5.810 1.430 15.708 1.00 98.25 87 MET A N 1
ATOM 693 C CA . MET A 1 87 ? -4.615 1.738 14.914 1.00 98.25 87 MET A CA 1
ATOM 694 C C . MET A 1 87 ? -3.482 0.728 15.131 1.00 98.25 87 MET A C 1
ATOM 696 O O . MET A 1 87 ? -2.864 0.315 14.152 1.00 98.25 87 MET A O 1
ATOM 700 N N . LYS A 1 88 ? -3.209 0.300 16.372 1.00 98.38 88 LYS A N 1
ATOM 701 C CA . LYS A 1 88 ? -2.167 -0.706 16.656 1.00 98.38 88 LYS A CA 1
ATOM 702 C C . LYS A 1 88 ? -2.466 -2.043 15.982 1.00 98.38 88 LYS A C 1
ATOM 704 O O . LYS A 1 88 ? -1.578 -2.607 15.346 1.00 98.38 88 LYS A O 1
ATOM 709 N N . ILE A 1 89 ? -3.708 -2.515 16.084 1.00 98.31 89 ILE A N 1
ATOM 710 C CA . ILE A 1 89 ? -4.163 -3.761 15.455 1.00 98.31 89 ILE A CA 1
ATOM 711 C C . ILE A 1 89 ? -3.970 -3.690 13.937 1.00 98.31 89 ILE A C 1
ATOM 713 O O . ILE A 1 89 ? -3.346 -4.569 13.343 1.00 98.31 89 ILE A O 1
ATOM 717 N N . VAL A 1 90 ? -4.449 -2.609 13.311 1.00 98.38 90 VAL A N 1
ATOM 718 C CA . VAL A 1 90 ? -4.345 -2.417 11.858 1.00 98.38 90 VAL A CA 1
ATOM 719 C C . VAL A 1 90 ? -2.885 -2.311 11.411 1.00 98.38 90 VAL A C 1
ATOM 721 O O . VAL A 1 90 ? -2.518 -2.898 10.398 1.00 98.38 90 VAL A O 1
ATOM 724 N N . LEU A 1 91 ? -2.033 -1.599 12.158 1.00 98.38 91 LEU A N 1
ATOM 725 C CA . LEU A 1 91 ? -0.608 -1.453 11.837 1.00 98.38 91 LEU A CA 1
ATOM 726 C C . LEU A 1 91 ? 0.163 -2.768 11.948 1.00 98.38 91 LEU A C 1
ATOM 728 O O . LEU A 1 91 ? 1.030 -3.031 11.109 1.00 98.38 91 LEU A O 1
ATOM 732 N N . LYS A 1 92 ? -0.144 -3.584 12.961 1.00 98.31 92 LYS A N 1
ATOM 733 C CA . LYS A 1 92 ? 0.442 -4.917 13.114 1.00 98.31 92 LYS A CA 1
ATOM 734 C C . LYS A 1 92 ? 0.123 -5.773 11.891 1.00 98.31 92 LYS A C 1
ATOM 736 O O . LYS A 1 92 ? 1.041 -6.232 11.218 1.00 98.31 92 LYS A O 1
ATOM 741 N N . GLU A 1 93 ? -1.159 -5.886 11.548 1.00 98.06 93 GLU A N 1
ATOM 742 C CA . GLU A 1 93 ? -1.598 -6.677 10.397 1.00 98.06 93 GLU A CA 1
ATOM 743 C C . GLU A 1 93 ? -1.029 -6.144 9.075 1.00 98.06 93 GLU A C 1
ATOM 745 O O . GLU A 1 93 ? -0.603 -6.913 8.221 1.00 98.06 93 GLU A O 1
ATOM 750 N N . TYR A 1 94 ? -0.967 -4.822 8.909 1.00 98.56 94 TYR A N 1
ATOM 751 C CA . TYR A 1 94 ? -0.368 -4.197 7.732 1.00 98.56 94 TYR A CA 1
ATOM 752 C C . TYR A 1 94 ? 1.117 -4.550 7.574 1.00 98.56 94 TYR A C 1
ATOM 754 O O . TYR A 1 94 ? 1.565 -4.891 6.479 1.00 98.56 94 TYR A O 1
ATOM 762 N N . THR A 1 95 ? 1.880 -4.502 8.667 1.00 98.19 95 THR A N 1
ATOM 763 C CA . THR A 1 95 ? 3.315 -4.821 8.658 1.00 98.19 95 THR A CA 1
ATOM 764 C C . THR A 1 95 ? 3.546 -6.305 8.375 1.00 98.19 95 THR A C 1
ATOM 766 O O . THR A 1 95 ? 4.397 -6.655 7.557 1.00 98.19 95 THR A O 1
ATOM 769 N N . GLU A 1 96 ? 2.750 -7.178 8.995 1.00 98.00 96 GLU A N 1
ATOM 770 C CA . GLU A 1 96 ? 2.772 -8.618 8.728 1.00 98.00 96 GLU A CA 1
ATOM 771 C C . GLU A 1 96 ? 2.418 -8.919 7.266 1.00 98.00 96 GLU A C 1
ATOM 773 O O . GLU A 1 96 ? 3.113 -9.696 6.612 1.00 98.00 96 GLU A O 1
ATOM 778 N N . GLU A 1 97 ? 1.394 -8.265 6.710 1.00 97.69 97 GLU A N 1
ATOM 779 C CA . GLU A 1 97 ? 0.993 -8.430 5.312 1.00 97.69 97 GLU A CA 1
ATOM 780 C C . GLU A 1 97 ? 2.105 -8.017 4.339 1.00 97.69 97 GLU A C 1
ATOM 782 O O . GLU A 1 97 ? 2.359 -8.732 3.370 1.00 97.69 97 GLU A O 1
ATOM 787 N N . LEU A 1 98 ? 2.808 -6.911 4.604 1.00 98.06 98 LEU A N 1
ATOM 788 C CA . LEU A 1 98 ? 3.953 -6.481 3.796 1.00 98.06 98 LEU A CA 1
ATOM 789 C C . LEU A 1 98 ? 5.126 -7.469 3.848 1.00 98.06 98 LEU A C 1
ATOM 791 O O . LEU A 1 98 ? 5.814 -7.643 2.837 1.00 98.06 98 LEU A O 1
ATOM 795 N N . GLY A 1 99 ? 5.333 -8.116 4.999 1.00 97.69 99 GLY A N 1
ATOM 796 C CA . GLY A 1 99 ? 6.369 -9.126 5.217 1.00 97.69 99 GLY A CA 1
ATOM 797 C C . GLY A 1 99 ? 6.064 -10.490 4.588 1.00 97.69 99 GLY A C 1
ATOM 798 O O . GLY A 1 99 ? 6.986 -11.276 4.354 1.00 97.69 99 GLY A O 1
ATOM 799 N N . LYS A 1 100 ? 4.797 -10.780 4.255 1.00 97.19 100 LYS A N 1
ATOM 800 C CA . LYS A 1 100 ? 4.424 -12.032 3.579 1.00 97.19 100 LYS A CA 1
ATOM 801 C C . LYS A 1 100 ? 5.123 -12.139 2.229 1.00 97.19 100 LYS A C 1
ATOM 803 O O . LYS A 1 100 ? 5.139 -11.198 1.434 1.00 97.19 100 LYS A O 1
ATOM 808 N N . SER A 1 101 ? 5.694 -13.312 1.977 1.00 95.94 101 SER A N 1
ATOM 809 C CA . SER A 1 101 ? 6.404 -13.618 0.738 1.00 95.94 101 SER A CA 1
ATOM 810 C C . SER A 1 101 ? 5.528 -14.389 -0.239 1.00 95.94 101 SER A C 1
ATOM 812 O O . SER A 1 101 ? 4.768 -15.266 0.160 1.00 95.94 101 SER A O 1
ATOM 814 N N . VAL A 1 102 ? 5.682 -14.091 -1.527 1.00 94.56 102 VAL A N 1
ATOM 815 C CA . VAL A 1 102 ? 5.045 -14.810 -2.634 1.00 94.56 102 VAL A CA 1
ATOM 816 C C . VAL A 1 102 ? 6.108 -15.305 -3.609 1.00 94.56 102 VAL A C 1
ATOM 818 O O . VAL A 1 102 ? 7.167 -14.687 -3.766 1.00 94.56 102 VAL A O 1
ATOM 821 N N . ARG A 1 103 ? 5.843 -16.431 -4.274 1.00 94.38 103 ARG A N 1
ATOM 822 C CA . ARG A 1 103 ? 6.731 -16.976 -5.304 1.00 94.38 103 ARG A CA 1
ATOM 823 C C . ARG A 1 103 ? 6.594 -16.149 -6.582 1.00 94.38 103 ARG A C 1
ATOM 825 O O . ARG A 1 103 ? 5.575 -16.234 -7.258 1.00 94.38 103 ARG A O 1
ATOM 832 N N . HIS A 1 104 ? 7.618 -15.377 -6.932 1.00 93.19 104 HIS A N 1
ATOM 833 C CA . HIS A 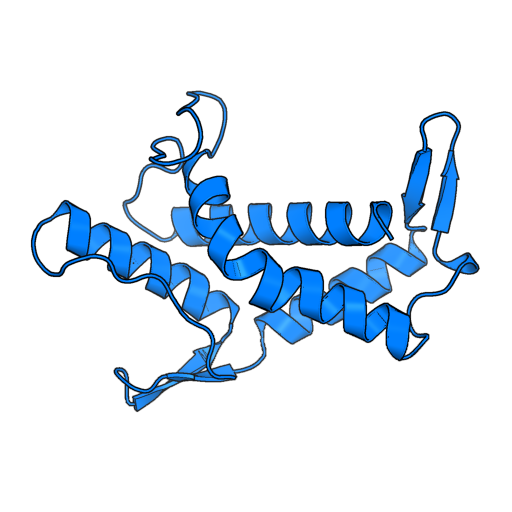1 104 ? 7.645 -14.612 -8.177 1.00 93.19 104 HIS A CA 1
ATOM 834 C C . HIS A 1 104 ? 7.993 -15.529 -9.352 1.00 93.19 104 HIS A C 1
ATOM 836 O O . HIS A 1 104 ? 9.074 -16.123 -9.367 1.00 93.19 104 HIS A O 1
ATOM 842 N N . LEU A 1 105 ? 7.098 -15.623 -10.340 1.00 87.94 105 LEU A N 1
ATOM 843 C CA . LEU A 1 105 ? 7.216 -16.574 -11.453 1.00 87.94 105 LEU A CA 1
ATOM 844 C C . LEU A 1 105 ? 8.436 -16.283 -12.338 1.00 87.94 105 LEU A C 1
ATOM 846 O O . LEU A 1 105 ? 9.271 -17.164 -12.527 1.00 87.94 105 LEU A O 1
ATOM 850 N N . GLU A 1 106 ? 8.606 -15.034 -12.787 1.00 87.88 106 GLU A N 1
ATOM 851 C CA . GLU A 1 106 ? 9.747 -14.664 -13.645 1.00 87.88 106 GLU A CA 1
ATOM 852 C C . GLU A 1 106 ? 11.101 -14.765 -12.917 1.00 87.88 106 GLU A C 1
ATOM 854 O O . GLU A 1 106 ? 12.052 -15.343 -13.435 1.00 87.88 106 GLU A O 1
ATOM 859 N N . LEU A 1 107 ? 11.194 -14.244 -11.685 1.00 90.69 107 LEU A N 1
ATOM 860 C CA . LEU A 1 107 ? 12.433 -14.249 -10.897 1.00 90.69 107 LEU A CA 1
ATOM 861 C C . LEU A 1 107 ? 12.762 -15.610 -10.263 1.00 90.69 107 LEU A C 1
ATOM 863 O O . LEU A 1 107 ? 13.835 -15.752 -9.679 1.00 90.69 107 LEU A O 1
ATOM 867 N N . LYS A 1 108 ? 11.837 -16.579 -10.303 1.00 92.75 108 LYS A N 1
ATOM 868 C CA . LYS A 1 108 ? 11.974 -17.917 -9.699 1.00 92.75 108 LYS A CA 1
ATOM 869 C C . LYS A 1 108 ? 12.471 -17.885 -8.243 1.00 92.75 108 LYS A C 1
ATOM 871 O O . LYS A 1 108 ? 13.245 -18.746 -7.819 1.00 92.75 108 LYS A O 1
ATOM 876 N N . ARG A 1 109 ? 12.001 -16.916 -7.450 1.00 94.25 109 ARG A N 1
ATOM 877 C CA . ARG A 1 109 ? 12.337 -16.762 -6.022 1.00 94.25 109 ARG A CA 1
ATOM 878 C C . ARG A 1 109 ? 11.188 -16.156 -5.226 1.00 94.25 109 ARG A C 1
ATOM 880 O O . ARG A 1 109 ? 10.259 -15.596 -5.803 1.00 94.25 109 ARG A O 1
ATOM 887 N N . ASN A 1 110 ? 11.266 -16.266 -3.904 1.00 96.00 110 ASN A N 1
ATOM 888 C CA . ASN A 1 110 ? 10.302 -15.637 -3.008 1.00 96.00 110 ASN A CA 1
ATOM 889 C C . ASN A 1 110 ? 10.633 -14.153 -2.837 1.00 96.00 110 ASN A C 1
ATOM 891 O O . ASN A 1 110 ? 11.796 -13.787 -2.665 1.00 96.00 110 ASN A O 1
ATOM 895 N N . VAL A 1 111 ? 9.610 -13.308 -2.904 1.00 96.75 111 VAL A N 1
ATOM 896 C CA . VAL A 1 111 ? 9.716 -11.864 -2.681 1.00 96.75 111 VAL A CA 1
ATOM 897 C C . VAL A 1 111 ? 8.595 -11.419 -1.757 1.00 96.75 111 VAL A C 1
ATOM 899 O O . VAL A 1 111 ? 7.475 -11.915 -1.859 1.00 96.75 111 VAL A O 1
ATOM 902 N N . THR A 1 112 ? 8.888 -10.492 -0.851 1.00 97.75 112 THR A N 1
ATOM 903 C CA . THR A 1 112 ? 7.869 -9.913 0.028 1.00 97.75 112 THR A CA 1
ATOM 904 C C . THR A 1 112 ? 6.902 -9.038 -0.765 1.00 97.75 112 THR A C 1
ATOM 906 O O . THR A 1 112 ? 7.261 -8.512 -1.825 1.00 97.75 112 THR A O 1
ATOM 909 N N . LYS A 1 113 ? 5.689 -8.821 -0.248 1.00 96.75 113 LYS A N 1
ATOM 910 C CA . LYS A 1 113 ? 4.749 -7.868 -0.859 1.00 96.75 113 LYS A CA 1
ATOM 911 C C . LYS A 1 113 ? 5.326 -6.457 -0.928 1.00 96.75 113 LYS A C 1
ATOM 913 O O . LYS A 1 113 ? 5.156 -5.786 -1.939 1.00 96.75 113 LYS A O 1
ATOM 918 N N . GLN A 1 114 ? 6.090 -6.043 0.083 1.00 97.56 114 GLN A N 1
ATOM 919 C CA . GLN A 1 114 ? 6.839 -4.786 0.018 1.00 97.56 114 GLN A CA 1
ATOM 920 C C . GLN A 1 114 ? 7.829 -4.771 -1.156 1.00 97.56 114 GLN A C 1
ATOM 922 O O . GLN A 1 114 ? 7.915 -3.788 -1.887 1.00 97.56 114 GLN A O 1
ATOM 927 N N . ARG A 1 115 ? 8.548 -5.875 -1.399 1.00 97.12 115 ARG A N 1
ATOM 928 C CA . ARG A 1 115 ? 9.479 -5.954 -2.528 1.00 97.12 115 ARG A CA 1
ATOM 929 C C . ARG A 1 115 ? 8.766 -5.906 -3.881 1.00 97.12 115 ARG A C 1
ATOM 931 O O . ARG A 1 115 ? 9.355 -5.375 -4.820 1.00 97.12 115 ARG A O 1
ATOM 938 N N . LEU A 1 116 ? 7.534 -6.409 -3.994 1.00 97.12 116 LEU A N 1
ATOM 939 C CA . LEU A 1 116 ? 6.735 -6.274 -5.220 1.00 97.12 116 LEU A CA 1
ATOM 940 C C . LEU A 1 116 ? 6.510 -4.807 -5.599 1.00 97.12 116 LEU A C 1
ATOM 942 O O . LEU A 1 116 ? 6.616 -4.482 -6.775 1.00 97.12 116 LEU A O 1
ATOM 946 N N . ILE A 1 117 ? 6.302 -3.918 -4.622 1.00 97.56 117 ILE A N 1
ATOM 947 C CA . ILE A 1 117 ? 6.159 -2.473 -4.869 1.00 97.56 117 ILE A CA 1
ATOM 948 C C . ILE A 1 117 ? 7.405 -1.920 -5.571 1.00 97.56 117 ILE A C 1
ATOM 950 O O . ILE A 1 117 ? 7.300 -1.240 -6.591 1.00 97.56 117 ILE A O 1
ATOM 954 N N . ARG A 1 118 ? 8.604 -2.274 -5.091 1.00 97.50 118 ARG A N 1
ATOM 955 C CA . ARG A 1 118 ? 9.854 -1.845 -5.739 1.00 97.50 118 ARG A CA 1
ATOM 956 C C . ARG A 1 118 ? 10.058 -2.471 -7.116 1.00 97.50 118 ARG A C 1
ATOM 958 O O . ARG A 1 118 ? 10.616 -1.835 -8.003 1.00 97.50 118 ARG A O 1
ATOM 965 N N . LEU A 1 119 ? 9.643 -3.725 -7.299 1.00 96.94 119 LEU A N 1
ATOM 966 C CA . LEU A 1 119 ? 9.708 -4.380 -8.607 1.00 96.94 119 LEU A CA 1
ATOM 967 C C . LEU A 1 119 ? 8.787 -3.691 -9.623 1.00 96.94 119 LEU A C 1
ATOM 969 O O . LEU A 1 119 ? 9.182 -3.564 -10.779 1.00 96.94 119 LEU A O 1
ATOM 973 N N . GLU A 1 120 ? 7.633 -3.183 -9.190 1.00 97.38 120 GLU A N 1
ATOM 974 C CA . GLU A 1 120 ? 6.734 -2.398 -10.040 1.00 97.38 120 GLU A CA 1
ATOM 975 C C . GLU A 1 120 ? 7.375 -1.082 -10.486 1.00 97.38 120 GLU A C 1
ATOM 977 O O . GLU A 1 120 ? 7.372 -0.759 -11.674 1.00 97.38 120 GLU A O 1
ATOM 982 N N . ALA A 1 121 ? 8.053 -0.387 -9.569 1.00 97.38 121 ALA A N 1
ATOM 983 C CA . ALA A 1 121 ? 8.857 0.784 -9.908 1.00 97.38 121 ALA A CA 1
ATOM 984 C C . ALA A 1 121 ? 9.968 0.448 -10.926 1.00 97.38 121 ALA A C 1
ATOM 986 O O . ALA A 1 121 ? 10.170 1.180 -11.891 1.00 97.38 121 ALA A O 1
ATOM 987 N N . TYR A 1 122 ? 10.661 -0.690 -10.787 1.00 97.19 122 TYR A N 1
ATOM 988 C CA . TYR A 1 122 ? 11.667 -1.104 -11.775 1.00 97.19 122 TYR A CA 1
ATOM 989 C C . TYR A 1 122 ? 11.078 -1.462 -13.143 1.00 97.19 122 TYR A C 1
ATOM 991 O O . TYR A 1 122 ? 11.745 -1.247 -14.155 1.00 97.19 122 TYR A O 1
ATOM 999 N N . LYS A 1 123 ? 9.855 -2.000 -13.200 1.00 97.00 123 LYS A N 1
ATOM 1000 C CA . LYS A 1 123 ? 9.150 -2.217 -14.472 1.00 97.00 123 LYS A CA 1
ATOM 1001 C C . LYS A 1 123 ? 8.873 -0.886 -15.162 1.00 97.00 123 LYS A C 1
ATOM 1003 O O . LYS A 1 123 ? 9.156 -0.764 -16.349 1.00 97.00 123 LYS A O 1
ATOM 1008 N N . LEU A 1 124 ? 8.428 0.121 -14.408 1.00 97.19 124 LEU A N 1
ATOM 1009 C CA . LEU A 1 124 ? 8.238 1.468 -14.938 1.00 97.19 124 LEU A CA 1
ATOM 1010 C C . LEU A 1 124 ? 9.556 2.069 -15.452 1.00 97.19 124 LEU A C 1
ATOM 1012 O O . LEU A 1 124 ? 9.591 2.568 -16.570 1.00 97.19 124 LEU A O 1
ATOM 1016 N N . ILE A 1 125 ? 10.662 1.947 -14.707 1.00 97.19 125 ILE A N 1
ATOM 1017 C CA . ILE A 1 125 ? 11.982 2.422 -15.173 1.00 97.19 125 ILE A CA 1
ATOM 1018 C C . ILE A 1 125 ? 12.347 1.793 -16.520 1.00 97.19 125 ILE A C 1
ATOM 1020 O O . ILE A 1 125 ? 12.728 2.510 -17.440 1.00 97.19 125 ILE A O 1
ATOM 1024 N N . LYS A 1 126 ? 12.203 0.466 -16.658 1.00 97.19 126 LYS A N 1
ATOM 1025 C CA . LYS A 1 126 ? 12.505 -0.249 -17.912 1.00 97.19 126 LYS A CA 1
ATOM 1026 C C . LYS A 1 126 ? 11.653 0.229 -19.085 1.00 97.19 126 LYS A C 1
ATOM 1028 O O . LYS A 1 126 ? 12.159 0.260 -20.203 1.00 97.19 126 LYS A O 1
ATOM 1033 N N . HIS A 1 127 ? 10.405 0.602 -18.829 1.00 97.50 127 HIS A N 1
ATOM 1034 C CA . HIS A 1 127 ? 9.529 1.177 -19.840 1.00 97.50 127 HIS A CA 1
ATOM 1035 C C . HIS A 1 127 ? 9.995 2.562 -20.281 1.00 97.50 127 HIS A C 1
ATOM 1037 O O . HIS A 1 127 ? 10.132 2.799 -21.477 1.00 97.50 127 HIS A O 1
ATOM 1043 N N . LEU A 1 128 ? 10.347 3.432 -19.333 1.00 96.19 128 LEU A N 1
ATOM 1044 C CA . LEU A 1 128 ? 10.808 4.790 -19.634 1.00 96.19 128 LEU A CA 1
ATOM 1045 C C . LEU A 1 128 ? 12.120 4.829 -20.428 1.00 96.19 128 LEU A C 1
ATOM 1047 O O . LEU A 1 128 ? 12.326 5.751 -21.210 1.00 96.19 128 LEU A O 1
ATOM 1051 N N . VAL A 1 129 ? 12.992 3.829 -20.262 1.00 97.00 129 VAL A N 1
ATOM 1052 C CA . VAL A 1 129 ? 14.237 3.708 -21.044 1.00 97.00 129 VAL A CA 1
ATOM 1053 C C . VAL A 1 129 ? 14.094 2.847 -22.308 1.00 97.00 129 VAL A C 1
ATOM 1055 O O . VAL A 1 129 ? 15.095 2.535 -22.947 1.00 97.00 129 VAL A O 1
ATOM 1058 N N . GLY A 1 130 ? 12.877 2.419 -22.662 1.00 96.75 130 GLY A N 1
ATOM 1059 C CA . GLY A 1 130 ? 12.612 1.637 -23.876 1.00 96.75 130 GLY A CA 1
ATOM 1060 C C . GLY A 1 130 ? 13.128 0.193 -23.852 1.00 96.75 130 GLY A C 1
ATOM 1061 O O . GLY A 1 130 ? 13.240 -0.435 -24.899 1.00 96.75 130 GLY A O 1
ATOM 1062 N N . VAL A 1 131 ? 13.450 -0.357 -22.677 1.00 97.50 131 VAL A N 1
ATOM 1063 C CA . VAL A 1 131 ? 13.987 -1.724 -22.534 1.00 97.50 131 VAL A CA 1
ATOM 1064 C C . VAL A 1 131 ? 12.881 -2.782 -22.558 1.00 97.50 131 VAL A C 1
ATOM 1066 O O . VAL A 1 131 ? 13.076 -3.862 -23.110 1.00 97.50 131 VAL A O 1
ATOM 1069 N N . LYS A 1 132 ? 11.739 -2.516 -21.917 1.00 96.38 132 LYS A N 1
ATOM 1070 C CA . LYS A 1 132 ? 10.576 -3.421 -21.897 1.00 96.38 132 LYS A CA 1
ATOM 1071 C C . LYS A 1 132 ? 9.302 -2.608 -21.706 1.00 96.38 132 LYS A C 1
ATOM 1073 O O . LYS A 1 132 ? 9.288 -1.717 -20.865 1.00 96.38 132 LYS A O 1
ATOM 1078 N N . GLU A 1 133 ? 8.239 -2.941 -22.431 1.00 97.25 133 GLU A N 1
ATOM 1079 C CA . GLU A 1 133 ? 6.921 -2.340 -22.221 1.00 97.25 133 GLU A CA 1
ATOM 1080 C C . GLU A 1 133 ? 6.403 -2.577 -20.789 1.00 97.25 133 GLU A C 1
ATOM 1082 O O . GLU A 1 133 ? 6.677 -3.613 -20.171 1.00 97.25 133 GLU A O 1
ATOM 1087 N N . TYR A 1 134 ? 5.705 -1.583 -20.236 1.00 96.81 134 TYR A N 1
ATOM 1088 C CA . TYR A 1 134 ? 5.143 -1.672 -18.896 1.00 96.81 134 TYR A CA 1
ATOM 1089 C C . TYR A 1 134 ? 3.850 -2.485 -18.912 1.00 96.81 134 TYR A C 1
ATOM 1091 O O . TYR A 1 134 ? 2.838 -2.055 -19.455 1.00 96.81 134 TYR A O 1
ATOM 1099 N N . GLU A 1 135 ? 3.864 -3.623 -18.231 1.00 94.94 135 GLU A N 1
ATOM 1100 C CA . GLU A 1 135 ? 2.662 -4.401 -17.932 1.00 94.94 135 GLU A CA 1
ATOM 1101 C C . GLU A 1 135 ? 2.400 -4.300 -16.429 1.00 94.94 135 GLU A C 1
ATOM 1103 O O . GLU A 1 135 ? 3.308 -4.635 -15.672 1.00 94.94 135 GLU A O 1
ATOM 1108 N N . PRO A 1 136 ? 1.227 -3.862 -15.944 1.00 94.06 136 PRO A N 1
ATOM 1109 C CA . PRO A 1 136 ? 0.984 -3.724 -14.509 1.00 94.06 136 PRO A CA 1
ATOM 1110 C C . PRO A 1 136 ? 0.954 -5.082 -13.792 1.00 94.06 136 PRO A C 1
ATOM 1112 O O . PRO A 1 136 ? 0.619 -6.114 -14.373 1.00 94.06 136 PRO A O 1
ATOM 1115 N N . LEU A 1 137 ? 1.304 -5.107 -12.504 1.00 93.06 137 LEU A N 1
ATOM 1116 C CA . LEU A 1 137 ? 1.148 -6.301 -11.672 1.00 93.06 137 LEU A CA 1
ATOM 1117 C C . LEU A 1 137 ? -0.328 -6.715 -11.596 1.00 93.06 137 LEU A C 1
ATOM 1119 O O . LEU A 1 137 ? -1.156 -6.011 -11.024 1.00 93.06 137 LEU A O 1
ATOM 1123 N N . VAL A 1 138 ? -0.622 -7.925 -12.064 1.00 91.56 138 VAL A N 1
ATOM 1124 C CA . VAL A 1 138 ? -1.876 -8.628 -11.775 1.00 91.56 138 VAL A CA 1
ATOM 1125 C C . VAL A 1 138 ? -1.587 -9.649 -10.683 1.00 91.56 138 VAL A C 1
ATOM 1127 O O . VAL A 1 138 ? -0.841 -10.600 -10.901 1.00 91.56 138 VAL A O 1
ATOM 1130 N N . ALA A 1 139 ? -2.119 -9.439 -9.479 1.00 82.44 139 ALA A N 1
ATOM 1131 C CA . ALA A 1 139 ? -1.860 -10.338 -8.357 1.00 82.44 139 ALA A CA 1
ATOM 1132 C C . ALA A 1 139 ? -2.491 -11.726 -8.593 1.00 82.44 139 ALA A C 1
ATOM 1134 O O . ALA A 1 139 ? -3.699 -11.841 -8.769 1.00 82.44 139 ALA A O 1
ATOM 1135 N N . TRP A 1 140 ? -1.669 -12.780 -8.555 1.00 80.81 140 TRP A N 1
ATOM 1136 C CA . TRP A 1 140 ? -2.071 -14.187 -8.747 1.00 80.81 140 TRP A CA 1
ATOM 1137 C C . TRP A 1 140 ? -2.136 -14.998 -7.435 1.00 80.81 140 TRP A C 1
ATOM 1139 O O . TRP A 1 140 ? -2.233 -16.224 -7.466 1.00 80.81 140 TRP A O 1
ATOM 1149 N N . PHE A 1 141 ? -2.008 -14.324 -6.288 1.00 77.00 141 PHE A N 1
ATOM 1150 C CA . PHE A 1 141 ? -1.817 -14.901 -4.948 1.00 77.00 141 PHE A CA 1
ATOM 1151 C C . PHE A 1 141 ? -2.831 -14.367 -3.922 1.00 77.00 141 PHE A C 1
ATOM 1153 O O . PHE A 1 141 ? -3.531 -13.365 -4.185 1.00 77.00 141 PHE A O 1
#

pLDDT: mean 94.67, std 5.32, range [66.56, 98.56]

Secondary structure (DSSP, 8-state):
-HHHHHHHHHHHHHHHHHHHTTSS--TT--SSSPP-TTS-HHHHHHHHHHIIIIIIHHHHHHHHTTSS-GGGEEEETTEEEE-HHHHHHHHHHHHHHHH-EEEETTTTEEEEHHHHHHHHHHHHHHHHTTSS---------